Protein AF-D3AL62-F1 (afdb_monomer_lite)

Secondary structure (DSSP, 8-state):
-HHHHHHHHSSSTTSSSS----------------------SSSHHHHHHHHHHHTT-S-EEEEEE--TTT-HHHHHHHHHHHHHSTTTEEEEE--TTTTT-HHHHHHHHHHHHTSTTEEEEEESSB-TTHHHHHHHHHTT-SSSEEEEESB-S-HHHHHHH-SEEE---TTTT--

Structure (mmCIF, N/CA/C/O backbone):
data_AF-D3AL62-F1
#
_entry.id   AF-D3AL62-F1
#
loop_
_atom_site.group_PDB
_atom_site.id
_atom_site.type_symbol
_atom_site.label_atom_id
_atom_site.label_alt_id
_atom_site.label_comp_id
_atom_site.label_asym_id
_atom_site.label_entity_id
_atom_site.label_seq_id
_atom_site.pdbx_PDB_ins_code
_atom_site.Cartn_x
_atom_site.Cartn_y
_atom_site.Cartn_z
_atom_site.occupancy
_atom_site.B_iso_or_equiv
_atom_site.auth_seq_id
_atom_site.auth_comp_id
_atom_site.auth_asym_id
_atom_site.auth_atom_id
_atom_site.pdbx_PDB_model_num
ATOM 1 N N . MET A 1 1 ? 60.708 -13.455 3.543 1.00 56.28 1 MET A N 1
ATOM 2 C CA . MET A 1 1 ? 60.497 -13.769 2.108 1.00 56.28 1 MET A CA 1
ATOM 3 C C . MET A 1 1 ? 59.043 -14.124 1.769 1.00 56.28 1 MET A C 1
ATOM 5 O O . MET A 1 1 ? 58.621 -13.832 0.663 1.00 56.28 1 MET A O 1
ATOM 9 N N . PHE A 1 2 ? 58.235 -14.600 2.726 1.00 58.91 2 PHE A N 1
ATOM 10 C CA . PHE A 1 2 ? 56.802 -14.903 2.539 1.00 58.91 2 PHE A CA 1
ATOM 11 C C . PHE A 1 2 ? 55.892 -13.707 2.170 1.00 58.91 2 PHE A C 1
ATOM 13 O O . PHE A 1 2 ? 54.911 -13.875 1.458 1.00 58.91 2 PHE A O 1
ATOM 20 N N . LYS A 1 3 ? 56.234 -12.476 2.577 1.00 48.09 3 LYS A N 1
ATOM 21 C CA . LYS A 1 3 ? 55.427 -11.275 2.267 1.00 48.09 3 LYS A CA 1
ATOM 22 C C . LYS A 1 3 ? 55.510 -10.814 0.804 1.00 48.09 3 LYS A C 1
ATOM 24 O O . LYS A 1 3 ? 54.618 -10.114 0.347 1.00 48.09 3 LYS A O 1
ATOM 29 N N . LYS A 1 4 ? 56.554 -11.210 0.064 1.00 53.59 4 LYS A N 1
ATOM 30 C CA . LYS A 1 4 ? 56.691 -10.882 -1.368 1.00 53.59 4 LYS A CA 1
ATOM 31 C C . LYS A 1 4 ? 55.979 -11.896 -2.270 1.00 53.59 4 LYS A C 1
ATOM 33 O O . LYS A 1 4 ? 55.551 -11.517 -3.343 1.00 53.59 4 LYS A O 1
ATOM 38 N N . VAL A 1 5 ? 55.779 -13.132 -1.803 1.00 61.22 5 VAL A N 1
ATOM 39 C CA . VAL A 1 5 ? 55.069 -14.195 -2.543 1.00 61.22 5 VAL A CA 1
ATOM 40 C C . VAL A 1 5 ? 53.553 -13.957 -2.554 1.00 61.22 5 VAL A C 1
ATOM 42 O O . VAL A 1 5 ? 52.907 -14.161 -3.575 1.00 61.22 5 VAL A O 1
ATOM 45 N N . ILE A 1 6 ? 52.994 -13.432 -1.458 1.00 61.00 6 ILE A N 1
ATOM 46 C CA . ILE A 1 6 ? 51.557 -13.118 -1.355 1.00 61.00 6 ILE A CA 1
ATOM 47 C C . ILE A 1 6 ? 51.172 -11.938 -2.267 1.00 61.00 6 ILE A C 1
ATOM 49 O O . ILE A 1 6 ? 50.115 -11.958 -2.890 1.00 61.00 6 ILE A O 1
ATOM 53 N N . ALA A 1 7 ? 52.054 -10.943 -2.415 1.00 54.44 7 ALA A N 1
ATOM 54 C CA . ALA A 1 7 ? 51.806 -9.777 -3.265 1.00 54.44 7 ALA A CA 1
ATOM 55 C C . ALA A 1 7 ? 51.895 -10.082 -4.774 1.00 54.44 7 ALA A C 1
ATOM 57 O O . ALA A 1 7 ? 51.263 -9.394 -5.567 1.00 54.44 7 ALA A O 1
ATOM 58 N N . THR A 1 8 ? 52.648 -11.111 -5.183 1.00 59.59 8 THR A N 1
ATOM 59 C CA . THR A 1 8 ? 52.736 -11.535 -6.596 1.00 59.59 8 THR A CA 1
ATOM 60 C C . THR A 1 8 ? 51.643 -12.541 -6.977 1.00 59.59 8 THR A C 1
ATOM 62 O O . THR A 1 8 ? 51.301 -12.652 -8.149 1.00 59.59 8 THR A O 1
ATOM 65 N N . ALA A 1 9 ? 51.055 -13.245 -6.003 1.00 56.09 9 ALA A N 1
ATOM 66 C CA . ALA A 1 9 ? 49.933 -14.156 -6.233 1.00 56.09 9 ALA A CA 1
ATOM 67 C C . AL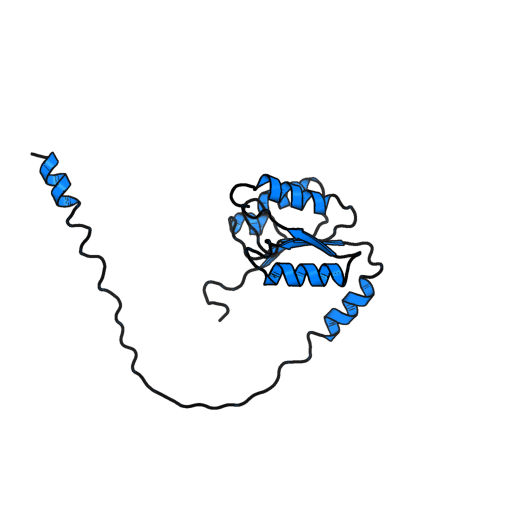A A 1 9 ? 48.590 -13.425 -6.429 1.00 56.09 9 ALA A C 1
ATOM 69 O O . ALA A 1 9 ? 47.719 -13.940 -7.121 1.00 56.09 9 ALA A O 1
ATOM 70 N N . LEU A 1 10 ? 48.425 -12.220 -5.867 1.00 54.16 10 LEU A N 1
ATOM 71 C CA . LEU A 1 10 ? 47.167 -11.463 -5.938 1.00 54.16 10 LEU A CA 1
ATOM 72 C C . LEU A 1 10 ? 47.003 -10.653 -7.240 1.00 54.16 10 LEU A C 1
ATOM 74 O O . LEU A 1 10 ? 45.888 -10.320 -7.622 1.00 54.16 10 LEU A O 1
ATOM 78 N N . THR A 1 11 ? 48.094 -10.363 -7.953 1.00 54.06 11 THR A N 1
ATOM 79 C CA . THR A 1 11 ? 48.068 -9.641 -9.239 1.00 54.06 11 THR A CA 1
ATOM 80 C C . THR A 1 11 ? 47.932 -10.556 -10.458 1.00 54.06 11 THR A C 1
ATOM 82 O O . THR A 1 11 ? 47.619 -10.075 -11.543 1.00 54.06 11 THR A O 1
ATOM 85 N N . LEU A 1 12 ? 48.102 -11.874 -10.297 1.00 51.97 12 LEU A N 1
ATOM 86 C CA . LEU A 1 12 ? 47.965 -12.847 -11.388 1.00 51.97 12 LEU A CA 1
ATOM 87 C C . LEU A 1 12 ? 46.510 -13.304 -11.612 1.00 51.97 12 LEU A C 1
ATOM 89 O O . LEU A 1 12 ? 46.177 -13.808 -12.680 1.00 51.97 12 LEU A O 1
ATOM 93 N N . THR A 1 13 ? 45.615 -13.076 -10.650 1.00 57.44 13 THR A N 1
ATOM 94 C CA . THR A 1 13 ? 44.207 -13.509 -10.718 1.00 57.44 13 THR A CA 1
ATOM 95 C C . THR A 1 13 ? 43.283 -12.519 -11.435 1.00 57.44 13 THR A C 1
ATOM 97 O O . THR A 1 13 ? 42.102 -12.800 -11.602 1.00 57.44 13 THR A O 1
ATOM 100 N N . MET A 1 14 ? 43.797 -11.372 -11.892 1.00 56.22 14 MET A N 1
ATOM 101 C CA . MET A 1 14 ? 42.982 -10.280 -12.446 1.00 56.22 14 MET A CA 1
ATOM 102 C C . MET A 1 14 ? 43.107 -10.103 -13.973 1.00 56.22 14 MET A C 1
ATOM 104 O O . MET A 1 14 ? 42.717 -9.068 -14.500 1.00 56.22 14 MET A O 1
ATOM 108 N N . VAL A 1 15 ? 43.647 -11.097 -14.698 1.00 59.28 15 VAL A N 1
ATOM 109 C CA . VAL A 1 15 ? 43.895 -11.010 -16.161 1.00 59.28 15 VAL A CA 1
ATOM 110 C C . VAL A 1 15 ? 43.265 -12.162 -16.973 1.00 59.28 15 VAL A C 1
ATOM 112 O O . VAL A 1 15 ? 43.394 -12.205 -18.190 1.00 59.28 15 VAL A O 1
ATOM 115 N N . LEU A 1 16 ? 42.506 -13.079 -16.361 1.00 57.00 16 LEU A N 1
ATOM 116 C CA . LEU A 1 16 ? 41.989 -14.283 -17.050 1.00 57.00 16 LEU A CA 1
ATOM 117 C C . LEU A 1 16 ? 40.453 -14.419 -17.064 1.00 57.00 16 LEU A C 1
ATOM 119 O O . LEU A 1 16 ? 39.937 -15.529 -17.131 1.00 57.00 16 LEU A O 1
ATOM 123 N N . GLY A 1 17 ? 39.712 -13.305 -17.020 1.00 58.19 17 GLY A N 1
ATOM 124 C CA . GLY A 1 17 ? 38.245 -13.322 -16.889 1.00 58.19 17 GLY A CA 1
ATOM 125 C C . GLY A 1 17 ? 37.405 -12.769 -18.048 1.00 58.19 17 GLY A C 1
ATOM 126 O O . GLY A 1 17 ? 36.186 -12.795 -17.937 1.00 58.19 17 GLY A O 1
ATOM 127 N N . LEU A 1 18 ? 37.986 -12.247 -19.136 1.00 57.34 18 LEU A N 1
ATOM 128 C CA . LEU A 1 18 ? 37.212 -11.618 -20.223 1.00 57.34 18 LEU A CA 1
ATOM 129 C C . LEU A 1 18 ? 37.659 -12.106 -21.608 1.00 57.34 18 LEU A C 1
ATOM 131 O O . LEU A 1 18 ? 38.399 -11.416 -22.300 1.00 57.34 18 LEU A O 1
ATOM 135 N N . ALA A 1 19 ? 37.202 -13.295 -22.007 1.00 56.31 19 ALA A N 1
ATOM 136 C CA . ALA A 1 19 ? 37.074 -13.703 -23.414 1.00 56.31 19 ALA A CA 1
ATOM 137 C C . ALA A 1 19 ? 36.346 -15.057 -23.516 1.00 56.31 19 ALA A C 1
ATOM 139 O O . ALA A 1 19 ? 36.954 -16.074 -23.840 1.00 56.31 19 ALA A O 1
ATOM 140 N N . ALA A 1 20 ? 35.044 -15.088 -23.223 1.00 41.38 20 ALA A N 1
ATOM 141 C CA . ALA A 1 20 ? 34.194 -16.236 -23.542 1.00 41.38 20 ALA A CA 1
ATOM 142 C C . ALA A 1 20 ? 32.723 -15.806 -23.645 1.00 41.38 20 ALA A C 1
ATOM 144 O O . ALA A 1 20 ? 32.026 -15.753 -22.640 1.00 41.38 20 ALA A O 1
ATOM 145 N N . CYS A 1 21 ? 32.312 -15.427 -24.859 1.00 43.94 21 CYS A N 1
ATOM 146 C CA . CYS A 1 21 ? 30.996 -15.652 -25.482 1.00 43.94 21 CYS A CA 1
ATOM 147 C C . CYS A 1 21 ? 30.879 -14.726 -26.700 1.00 43.94 21 CYS A C 1
ATOM 149 O O . CYS A 1 21 ? 30.334 -13.631 -26.634 1.00 43.94 21 CYS A O 1
ATOM 151 N N . GLY A 1 22 ? 31.443 -15.171 -27.821 1.00 40.28 22 GLY A N 1
ATOM 152 C CA . GLY A 1 22 ? 31.193 -14.605 -29.141 1.00 40.28 22 GLY A CA 1
ATOM 153 C C . GLY A 1 22 ? 30.663 -15.717 -30.032 1.00 40.28 22 GLY A C 1
ATOM 154 O O . GLY A 1 22 ? 31.433 -16.328 -30.767 1.00 40.28 22 GLY A O 1
ATOM 155 N N . SER A 1 23 ? 29.371 -16.020 -29.906 1.00 38.19 23 SER A N 1
ATOM 156 C CA . SER A 1 23 ? 28.679 -16.970 -30.776 1.00 38.19 23 SER A CA 1
ATOM 157 C C . SER A 1 23 ? 28.068 -16.217 -31.951 1.00 38.19 23 SER A C 1
ATOM 159 O O . SER A 1 23 ? 27.302 -15.271 -31.794 1.00 38.19 23 SER A O 1
ATOM 161 N N . THR A 1 24 ? 28.458 -16.660 -33.135 1.00 34.25 24 THR A N 1
ATOM 162 C CA . THR A 1 24 ? 28.022 -16.230 -34.457 1.00 34.25 24 THR A CA 1
ATOM 163 C C . THR A 1 24 ? 26.511 -16.383 -34.649 1.00 34.25 24 THR A C 1
ATOM 165 O O . THR A 1 24 ? 26.002 -17.502 -34.584 1.00 34.25 24 THR A O 1
ATOM 168 N N . VAL A 1 25 ? 25.815 -15.296 -34.987 1.00 30.55 25 VAL A N 1
ATOM 169 C CA . VAL A 1 25 ? 24.484 -15.344 -35.609 1.00 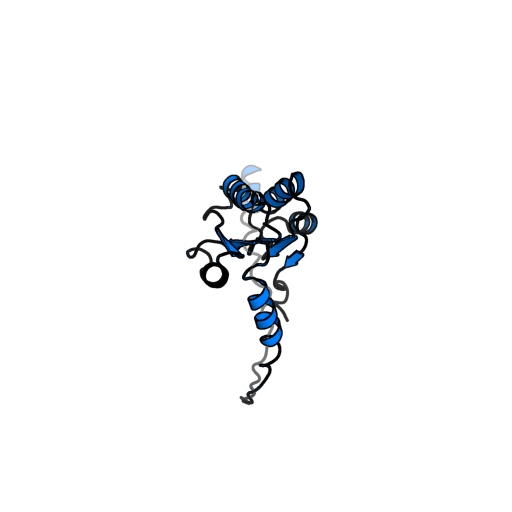30.55 25 VAL A CA 1
ATOM 170 C C . VAL A 1 25 ? 24.566 -14.655 -36.965 1.00 30.55 25 VAL A C 1
ATOM 172 O O . VAL A 1 25 ? 24.926 -13.484 -37.076 1.00 30.55 25 VAL A O 1
ATOM 175 N N . GLY A 1 26 ? 24.299 -15.447 -38.003 1.00 30.78 26 GLY A N 1
ATOM 176 C CA . GLY A 1 26 ? 24.244 -15.011 -39.387 1.00 30.78 26 GLY A CA 1
ATOM 177 C C . GLY A 1 26 ? 23.106 -14.021 -39.611 1.00 30.78 26 GLY A C 1
ATOM 178 O O . GLY A 1 26 ? 21.981 -14.233 -39.169 1.00 30.78 26 GLY A O 1
ATOM 179 N N . SER A 1 27 ? 23.419 -12.945 -40.329 1.00 28.80 27 SER A N 1
ATOM 180 C CA . SER A 1 27 ? 22.432 -12.038 -40.906 1.00 28.80 27 SER A CA 1
ATOM 181 C C . SER A 1 27 ? 21.707 -12.744 -42.049 1.00 28.80 27 SER A C 1
ATOM 183 O O . SER A 1 27 ? 22.273 -12.947 -43.122 1.00 28.80 27 SER A O 1
ATOM 185 N N . GLY A 1 28 ? 20.457 -13.118 -41.801 1.00 29.39 28 GLY A N 1
ATOM 186 C CA . GLY A 1 28 ? 19.454 -13.376 -42.822 1.00 29.39 28 GLY A CA 1
ATOM 187 C C . GLY A 1 28 ? 18.320 -12.373 -42.641 1.00 29.39 28 GLY A C 1
ATOM 188 O O . GLY A 1 28 ? 17.654 -12.373 -41.612 1.00 29.39 28 GLY A O 1
ATOM 189 N N . THR A 1 29 ? 18.132 -11.499 -43.625 1.00 31.47 29 THR A N 1
ATOM 190 C CA . THR A 1 29 ? 16.920 -10.687 -43.809 1.00 31.47 29 THR A CA 1
ATOM 191 C C . THR A 1 29 ? 15.760 -11.597 -44.241 1.00 31.47 29 THR A C 1
ATOM 193 O O . THR A 1 29 ? 15.986 -12.520 -45.026 1.00 31.47 29 THR A O 1
ATOM 196 N N . PRO A 1 30 ? 14.542 -11.378 -43.720 1.00 31.89 30 PRO A N 1
ATOM 197 C CA . PRO A 1 30 ? 13.426 -10.904 -44.555 1.00 31.89 30 PRO A CA 1
ATOM 198 C C . PRO A 1 30 ? 12.658 -9.770 -43.846 1.00 31.89 30 PRO A C 1
ATOM 200 O O . PRO A 1 30 ? 12.473 -9.777 -42.636 1.00 31.89 30 PRO A O 1
ATOM 203 N N . GLU A 1 31 ? 12.466 -8.637 -44.512 1.00 27.38 31 GLU A N 1
ATOM 204 C CA . GLU A 1 31 ? 11.233 -8.249 -45.217 1.00 27.38 31 GLU A CA 1
ATOM 205 C C . GLU A 1 31 ? 9.975 -8.105 -44.346 1.00 27.38 31 GLU A C 1
ATOM 207 O O . GLU A 1 31 ? 9.415 -9.042 -43.786 1.00 27.38 31 GLU A O 1
ATOM 212 N N . THR A 1 32 ? 9.537 -6.848 -44.325 1.00 25.06 32 THR A N 1
ATOM 213 C CA . THR A 1 32 ? 8.240 -6.293 -43.970 1.00 25.06 32 THR A CA 1
ATOM 214 C C . THR A 1 32 ? 7.053 -7.153 -44.402 1.00 25.06 32 THR A C 1
ATOM 216 O O . THR A 1 32 ? 6.895 -7.478 -45.576 1.00 25.06 32 THR A O 1
ATOM 219 N N . THR A 1 33 ? 6.101 -7.358 -43.494 1.00 26.17 33 THR A N 1
ATOM 220 C CA . THR A 1 33 ? 4.686 -7.410 -43.879 1.00 26.17 33 THR A CA 1
ATOM 221 C C . THR A 1 33 ? 3.835 -6.791 -42.778 1.00 26.17 33 THR A C 1
ATOM 223 O O . THR A 1 33 ? 3.733 -7.300 -41.668 1.00 26.17 33 THR A O 1
ATOM 226 N N . THR A 1 34 ? 3.246 -5.645 -43.103 1.00 29.20 34 THR A N 1
ATOM 227 C CA . THR A 1 34 ? 2.130 -5.031 -42.390 1.00 29.20 34 THR A CA 1
ATOM 228 C C . THR A 1 34 ? 0.903 -5.927 -42.516 1.00 29.20 34 THR A C 1
ATOM 230 O O . THR A 1 34 ? 0.519 -6.269 -43.630 1.00 29.20 34 THR A O 1
ATOM 233 N N . THR A 1 35 ? 0.231 -6.232 -41.411 1.00 27.27 35 THR A N 1
ATOM 234 C CA . THR A 1 35 ? -1.236 -6.324 -41.360 1.00 27.27 35 THR A CA 1
ATOM 235 C C . THR A 1 35 ? -1.665 -5.962 -39.946 1.00 27.27 35 THR A C 1
ATOM 237 O O . THR A 1 35 ? -1.166 -6.510 -38.967 1.00 27.27 35 THR A O 1
ATOM 240 N N . ALA A 1 36 ? -2.514 -4.945 -39.876 1.00 30.11 36 ALA A N 1
ATOM 241 C CA . ALA A 1 36 ? -3.119 -4.425 -38.671 1.00 30.11 36 ALA A CA 1
ATOM 242 C C . ALA A 1 36 ? -4.302 -5.296 -38.215 1.00 30.11 36 ALA A C 1
ATOM 244 O O . ALA A 1 36 ? -4.793 -6.139 -38.960 1.00 30.11 36 ALA A O 1
ATOM 245 N N . GLU A 1 37 ? -4.796 -4.924 -37.035 1.00 29.86 37 GLU A N 1
ATOM 246 C CA . GLU A 1 37 ? -6.170 -5.073 -36.550 1.00 29.86 37 GLU A CA 1
ATOM 247 C C . GLU A 1 37 ? -6.550 -6.303 -35.700 1.00 29.86 37 GLU A C 1
ATOM 249 O O . GLU A 1 37 ? -6.754 -7.418 -36.169 1.00 29.86 37 GLU A O 1
ATOM 254 N N . THR A 1 38 ? -6.778 -5.977 -34.421 1.00 25.00 38 THR A N 1
ATOM 255 C CA . THR A 1 38 ? -8.079 -6.104 -33.732 1.00 25.00 38 THR A CA 1
ATOM 256 C C . THR A 1 38 ? -8.094 -7.075 -32.563 1.00 25.00 38 THR A C 1
ATOM 258 O O . THR A 1 38 ? -8.369 -8.260 -32.697 1.00 25.00 38 THR A O 1
ATOM 261 N N . ALA A 1 39 ? -7.902 -6.499 -31.376 1.00 30.23 39 ALA A N 1
ATOM 262 C CA . ALA A 1 39 ? -8.454 -6.989 -30.118 1.00 30.23 39 ALA A CA 1
ATOM 263 C C . ALA A 1 39 ? -8.715 -5.786 -29.192 1.00 30.23 39 ALA A C 1
ATOM 265 O O . ALA A 1 39 ? -8.135 -5.647 -28.121 1.00 30.23 39 ALA A O 1
ATOM 266 N N . LYS A 1 40 ? -9.561 -4.862 -29.655 1.00 42.59 40 LYS A N 1
ATOM 267 C CA . LYS A 1 40 ? -10.333 -3.983 -28.771 1.00 42.59 40 LYS A CA 1
ATOM 268 C C . LYS A 1 40 ? -11.726 -4.607 -28.672 1.00 42.59 40 LYS A C 1
ATOM 270 O O . LYS A 1 40 ? -12.141 -5.279 -29.614 1.00 42.59 40 LYS A O 1
ATOM 275 N N . THR A 1 41 ? -12.400 -4.368 -27.550 1.00 35.97 41 THR A N 1
ATOM 276 C CA . THR A 1 41 ? -13.761 -4.825 -27.210 1.00 35.97 41 THR A CA 1
ATOM 277 C C . THR A 1 41 ? -13.796 -6.112 -26.384 1.00 35.97 41 THR A C 1
ATOM 279 O O . THR A 1 41 ? -14.046 -7.190 -26.910 1.00 35.97 41 THR A O 1
ATOM 282 N N . SER A 1 42 ? -13.540 -5.980 -25.075 1.00 38.31 42 SER A N 1
ATOM 283 C CA . SER A 1 42 ? -14.140 -6.815 -24.004 1.00 38.31 42 SER A CA 1
ATOM 284 C C . SER A 1 42 ? -13.821 -6.306 -22.584 1.00 38.31 42 SER A C 1
ATOM 286 O O . SER A 1 42 ? -14.469 -6.734 -21.639 1.00 38.31 42 SER A O 1
ATOM 288 N N . ALA A 1 43 ? -12.858 -5.390 -22.402 1.00 38.31 43 ALA A N 1
ATOM 289 C CA . ALA A 1 43 ? -12.521 -4.847 -21.074 1.00 38.31 43 ALA A CA 1
ATOM 290 C C . ALA A 1 43 ? -13.455 -3.711 -20.596 1.00 38.31 43 ALA A C 1
ATOM 292 O O . ALA A 1 43 ? -13.555 -3.467 -19.398 1.00 38.31 43 ALA A O 1
ATOM 293 N N . ASP A 1 44 ? -14.154 -3.050 -21.521 1.00 33.75 44 ASP A N 1
ATOM 294 C CA . ASP A 1 44 ? -14.911 -1.813 -21.261 1.00 33.75 44 ASP A CA 1
ATOM 295 C C . ASP A 1 44 ? -16.211 -2.076 -20.473 1.00 33.75 44 ASP A C 1
ATOM 297 O O . ASP A 1 44 ? -16.507 -1.420 -19.479 1.00 33.75 44 ASP A O 1
ATOM 301 N N . GLU A 1 45 ? -16.938 -3.143 -20.824 1.00 33.50 45 GLU A N 1
ATOM 302 C CA . GLU A 1 45 ? -18.256 -3.441 -20.236 1.00 33.50 45 GLU A CA 1
ATOM 303 C C . GLU A 1 45 ? -18.188 -3.929 -18.774 1.00 33.50 45 GLU A C 1
ATOM 305 O O . GLU A 1 45 ? -19.193 -3.924 -18.062 1.00 33.50 45 GLU A O 1
ATOM 310 N N . THR A 1 46 ? -17.012 -4.362 -18.300 1.00 35.50 46 THR A N 1
ATOM 311 C CA . THR A 1 46 ? -16.836 -4.812 -16.904 1.00 35.50 46 THR A CA 1
ATOM 312 C C . THR A 1 46 ? -16.460 -3.657 -15.967 1.00 35.50 46 THR A C 1
ATOM 314 O O . THR A 1 46 ? -16.828 -3.689 -14.789 1.00 35.50 46 THR A O 1
ATOM 317 N N . MET A 1 47 ? -15.786 -2.615 -16.473 1.00 40.16 47 MET A N 1
ATOM 318 C CA . MET A 1 47 ? -15.435 -1.437 -15.668 1.00 40.16 47 MET A CA 1
ATOM 319 C C . MET A 1 47 ? -16.635 -0.501 -15.472 1.00 40.16 47 MET A C 1
ATOM 321 O O . MET A 1 47 ? -16.885 -0.080 -14.345 1.00 40.16 47 MET A O 1
ATOM 325 N N . GLU A 1 48 ? -17.458 -0.285 -16.505 1.00 38.31 48 GLU A N 1
ATOM 326 C CA . GLU A 1 48 ? -18.623 0.619 -16.438 1.00 38.31 48 GLU A CA 1
ATOM 327 C C . GLU A 1 48 ? -19.667 0.166 -15.396 1.00 38.31 48 GLU A C 1
ATOM 329 O O . GLU A 1 48 ? -20.185 0.964 -14.618 1.00 38.31 48 GLU A O 1
ATOM 334 N N . LYS A 1 49 ? -19.896 -1.148 -15.276 1.00 35.06 49 LYS A N 1
ATOM 335 C CA . LYS A 1 49 ? -20.831 -1.719 -14.290 1.00 35.06 49 LYS A CA 1
ATOM 336 C C . LYS A 1 49 ? -20.321 -1.658 -12.840 1.00 35.06 49 LYS A C 1
ATOM 338 O O . LYS A 1 49 ? -21.115 -1.779 -11.908 1.00 35.06 49 LYS A O 1
ATOM 343 N N . THR A 1 50 ? -19.013 -1.501 -12.637 1.00 49.09 50 THR A N 1
ATOM 344 C CA . THR A 1 50 ? -18.413 -1.377 -11.296 1.00 49.09 50 THR A CA 1
ATOM 345 C C . THR A 1 50 ? -18.393 0.084 -10.835 1.00 49.09 50 THR A C 1
ATOM 347 O O . THR A 1 50 ? -18.554 0.347 -9.644 1.00 49.09 50 THR A O 1
ATOM 350 N N . ALA A 1 51 ? -18.293 1.030 -11.774 1.00 50.75 51 ALA A N 1
ATOM 351 C CA . ALA A 1 51 ? -18.280 2.465 -11.507 1.00 50.75 51 ALA A CA 1
ATOM 352 C C . ALA A 1 51 ? -19.608 2.987 -10.920 1.00 50.75 51 ALA A C 1
ATOM 354 O O . ALA A 1 51 ? -19.598 3.692 -9.915 1.00 50.75 51 ALA A O 1
ATOM 355 N N . GLU A 1 52 ? -20.762 2.568 -11.456 1.00 43.75 52 GLU A N 1
ATOM 356 C CA . GLU A 1 52 ? -22.081 2.968 -10.919 1.00 43.75 52 GLU A CA 1
ATOM 357 C C . GLU A 1 52 ? -22.366 2.406 -9.510 1.00 43.75 52 GLU A C 1
ATOM 359 O O . GLU A 1 52 ? -23.205 2.939 -8.784 1.00 43.75 52 GLU A O 1
ATOM 364 N N . ALA A 1 53 ? -21.662 1.349 -9.085 1.00 49.62 53 ALA A N 1
ATOM 365 C CA . ALA A 1 53 ? -21.777 0.801 -7.732 1.00 49.62 53 ALA A CA 1
ATOM 366 C C . ALA A 1 53 ? -20.920 1.557 -6.696 1.00 49.62 53 ALA A C 1
ATOM 368 O O . ALA A 1 53 ? -21.168 1.419 -5.496 1.00 49.62 53 ALA A O 1
ATOM 369 N N . ALA A 1 54 ? -19.937 2.350 -7.140 1.00 52.94 54 ALA A N 1
ATOM 370 C CA . ALA A 1 54 ? -18.979 3.032 -6.272 1.00 52.94 54 ALA A CA 1
ATOM 371 C C . ALA A 1 54 ? -19.579 4.258 -5.552 1.00 52.94 54 ALA A C 1
ATOM 373 O O . ALA A 1 54 ? -19.236 4.511 -4.399 1.00 52.94 54 ALA A O 1
ATOM 374 N N . GLU A 1 55 ? -20.545 4.962 -6.160 1.00 52.06 55 GLU A N 1
ATOM 375 C CA . GLU A 1 55 ? -21.084 6.231 -5.625 1.00 52.06 55 GLU A CA 1
ATOM 376 C C . GLU A 1 55 ? -21.782 6.126 -4.249 1.00 52.06 55 GLU A C 1
ATOM 378 O O . GLU A 1 55 ? -22.070 7.148 -3.636 1.00 52.06 55 GLU A O 1
ATOM 383 N N . ASN A 1 56 ? -22.062 4.928 -3.718 1.00 54.00 56 ASN A N 1
ATOM 384 C CA . ASN A 1 56 ? -22.637 4.745 -2.370 1.00 54.00 56 ASN A CA 1
ATOM 385 C C . ASN A 1 56 ? -22.196 3.433 -1.696 1.00 54.00 56 ASN A C 1
ATOM 387 O O . ASN A 1 56 ? -22.937 2.821 -0.924 1.00 54.00 56 ASN A O 1
ATOM 391 N N . ALA A 1 57 ? -20.996 2.959 -2.015 1.00 61.19 57 ALA A N 1
ATOM 392 C CA . ALA A 1 57 ? -20.647 1.560 -1.799 1.00 61.19 57 ALA A CA 1
ATOM 393 C C . ALA A 1 57 ? -20.367 1.173 -0.331 1.00 61.19 57 ALA A C 1
ATOM 395 O O . ALA A 1 57 ? -20.320 -0.013 -0.000 1.00 61.19 57 ALA A O 1
ATOM 396 N N . GLY A 1 58 ? -20.191 2.159 0.558 1.00 86.19 58 GLY A N 1
ATOM 397 C CA . GLY A 1 58 ? -19.857 1.920 1.967 1.00 86.19 58 GLY A CA 1
ATOM 398 C C . GLY A 1 58 ? -18.511 1.209 2.155 1.00 86.19 58 GLY A C 1
ATOM 399 O O . GLY A 1 58 ? -18.306 0.541 3.166 1.00 86.19 58 GLY A O 1
ATOM 400 N N . TYR A 1 59 ? -17.621 1.302 1.164 1.00 94.19 59 TYR A N 1
ATOM 401 C CA . TYR A 1 59 ? -16.266 0.771 1.216 1.00 94.19 59 TYR A CA 1
ATOM 402 C C . TYR A 1 59 ? -15.272 1.752 0.600 1.00 94.19 59 TYR A C 1
ATOM 404 O O . TYR A 1 59 ? -15.634 2.588 -0.228 1.00 94.19 59 TYR A O 1
ATOM 412 N N . LYS A 1 60 ? -14.003 1.592 0.975 1.00 97.50 60 LYS A N 1
ATOM 413 C CA . LYS A 1 60 ? -12.868 2.328 0.430 1.00 97.50 60 LYS A CA 1
ATOM 414 C C . LYS A 1 60 ? -11.727 1.413 0.010 1.00 97.50 60 LYS A C 1
ATOM 416 O O . LYS A 1 60 ? -11.560 0.309 0.538 1.00 97.50 60 LYS A O 1
ATOM 421 N N . ILE A 1 61 ? -10.937 1.910 -0.932 1.00 98.31 61 ILE A N 1
ATOM 422 C CA . ILE A 1 61 ? -9.731 1.301 -1.475 1.00 98.31 61 ILE A CA 1
ATOM 423 C C . ILE A 1 61 ? -8.590 2.301 -1.303 1.00 98.31 61 ILE A C 1
ATOM 425 O O . ILE A 1 61 ? -8.625 3.405 -1.842 1.00 98.31 61 ILE A O 1
ATOM 429 N N . GLY A 1 62 ? -7.572 1.907 -0.549 1.00 98.62 62 GLY A N 1
ATOM 430 C CA . GLY A 1 62 ? -6.337 2.659 -0.410 1.00 98.62 62 GLY A CA 1
ATOM 431 C C . GLY A 1 62 ? 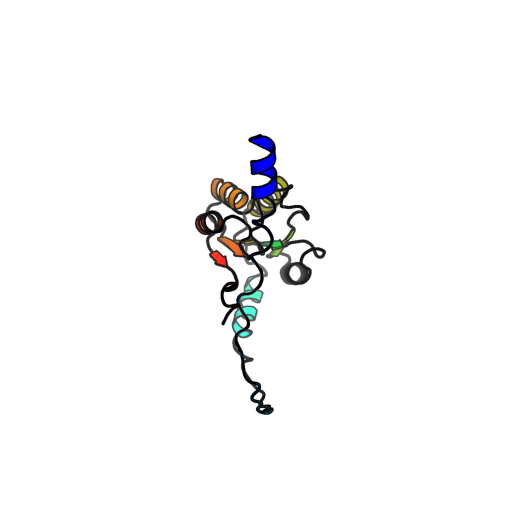-5.378 2.289 -1.531 1.00 98.62 62 GLY A C 1
ATOM 432 O O . GLY A 1 62 ? -5.144 1.106 -1.762 1.00 98.62 62 GLY A O 1
ATOM 433 N N . ILE A 1 63 ? -4.799 3.272 -2.211 1.00 98.69 63 ILE A N 1
ATOM 434 C CA . ILE A 1 63 ? -3.750 3.061 -3.210 1.00 98.69 63 ILE A CA 1
ATOM 435 C C . ILE A 1 63 ? -2.488 3.757 -2.714 1.00 98.69 63 ILE A C 1
ATOM 437 O O . ILE A 1 63 ? -2.485 4.967 -2.492 1.00 98.69 63 ILE A O 1
ATOM 441 N N . MET A 1 64 ? -1.420 2.981 -2.535 1.00 98.50 64 MET A N 1
ATOM 442 C CA . MET A 1 64 ? -0.091 3.473 -2.189 1.00 98.50 64 MET A CA 1
ATOM 443 C C . MET A 1 64 ? 0.817 3.421 -3.414 1.00 98.50 64 MET A C 1
ATOM 445 O O . MET A 1 64 ? 1.102 2.338 -3.936 1.00 98.50 64 MET A O 1
ATOM 449 N N . THR A 1 65 ? 1.276 4.589 -3.864 1.00 98.19 65 THR A N 1
ATOM 450 C CA . THR A 1 65 ? 2.211 4.743 -4.994 1.00 98.19 65 THR A CA 1
ATOM 451 C C . THR A 1 65 ? 3.529 5.349 -4.554 1.00 98.19 65 THR A C 1
ATOM 453 O O . THR A 1 65 ? 3.627 5.938 -3.482 1.00 98.19 65 THR A O 1
ATOM 456 N N . THR A 1 66 ? 4.565 5.265 -5.379 1.00 96.25 66 THR A N 1
ATOM 457 C CA . THR A 1 66 ? 5.706 6.175 -5.231 1.00 96.25 66 THR A CA 1
ATOM 458 C C . THR A 1 66 ? 5.307 7.597 -5.637 1.00 96.25 66 THR A C 1
ATOM 460 O O . THR A 1 66 ? 4.178 7.855 -6.074 1.00 96.25 66 THR A O 1
ATOM 463 N N . THR A 1 67 ? 6.198 8.563 -5.424 1.00 96.56 67 THR A N 1
ATOM 464 C CA . THR A 1 67 ? 5.939 9.944 -5.841 1.00 96.56 67 THR A CA 1
ATOM 465 C C . THR A 1 67 ? 6.126 10.107 -7.349 1.00 96.56 67 THR A C 1
ATOM 467 O O . THR A 1 67 ? 6.816 9.321 -8.000 1.00 96.56 67 THR A O 1
ATOM 470 N N . VAL A 1 68 ? 5.593 11.204 -7.899 1.00 95.88 68 VAL A N 1
ATOM 471 C CA . VAL A 1 68 ? 5.790 11.599 -9.309 1.00 95.88 68 VAL A CA 1
ATOM 472 C C . VAL A 1 68 ? 7.264 11.556 -9.726 1.00 95.88 68 VAL A C 1
ATOM 474 O O . VAL A 1 68 ? 7.583 11.225 -10.863 1.00 95.88 68 VAL A O 1
ATOM 477 N N . SER A 1 69 ? 8.178 11.886 -8.808 1.00 94.12 69 SER A N 1
ATOM 478 C CA . SER A 1 69 ? 9.611 11.949 -9.103 1.00 94.12 69 SER A CA 1
ATOM 479 C C . SER A 1 69 ? 10.268 10.579 -9.302 1.00 94.12 69 SER A C 1
ATOM 481 O O . SER A 1 69 ? 11.358 10.508 -9.870 1.00 94.12 69 SER A O 1
ATOM 483 N N . GLN A 1 70 ? 9.620 9.507 -8.843 1.00 92.94 70 GLN A N 1
ATOM 484 C CA . GLN A 1 70 ? 10.143 8.144 -8.879 1.00 92.94 70 GLN A CA 1
ATOM 485 C C . GLN A 1 70 ? 9.466 7.308 -9.964 1.00 92.94 70 GLN A C 1
ATOM 487 O O . GLN A 1 70 ? 10.159 6.660 -10.749 1.00 92.94 70 GLN A O 1
ATOM 492 N N . ALA A 1 71 ? 8.136 7.362 -10.045 1.00 92.19 71 ALA A N 1
ATOM 493 C CA . ALA A 1 71 ? 7.359 6.731 -11.104 1.00 92.19 71 ALA A CA 1
ATOM 494 C C . ALA A 1 71 ? 6.067 7.523 -11.345 1.00 92.19 71 ALA A C 1
ATOM 496 O O . ALA A 1 71 ? 5.054 7.332 -10.676 1.00 92.19 71 ALA A O 1
ATOM 497 N N . GLU A 1 72 ? 6.104 8.435 -12.319 1.00 95.81 72 GLU A N 1
ATOM 498 C CA . GLU A 1 72 ? 4.966 9.312 -12.619 1.00 95.81 72 GLU A CA 1
ATOM 499 C C . GLU A 1 72 ? 3.707 8.535 -13.016 1.00 95.81 72 GLU A C 1
ATOM 501 O O . GLU A 1 72 ? 2.621 8.881 -12.562 1.00 95.81 72 GLU A O 1
ATOM 506 N N . GLU A 1 73 ? 3.850 7.477 -13.813 1.00 94.81 73 GLU A N 1
ATOM 507 C CA . GLU A 1 73 ? 2.708 6.760 -14.386 1.00 94.81 73 GLU A CA 1
ATOM 508 C C . GLU A 1 73 ? 1.753 6.215 -13.312 1.00 94.81 73 GLU A C 1
ATOM 510 O O . GLU A 1 73 ? 0.564 6.520 -13.326 1.00 94.81 73 GLU A O 1
ATOM 515 N N . GLU A 1 74 ? 2.265 5.466 -12.329 1.00 94.88 74 GLU A N 1
ATOM 516 C CA . GLU A 1 74 ? 1.428 4.904 -11.259 1.00 94.88 74 GLU A CA 1
ATOM 517 C C . GLU A 1 74 ? 0.800 5.992 -10.380 1.00 94.88 74 GLU A C 1
ATOM 519 O O . GLU A 1 74 ? -0.349 5.852 -9.962 1.00 94.88 74 GLU A O 1
ATOM 524 N N . TYR A 1 75 ? 1.520 7.095 -10.140 1.00 98.19 75 TYR A N 1
ATOM 525 C CA . TYR A 1 75 ? 0.999 8.224 -9.377 1.00 98.19 75 TYR A CA 1
ATOM 526 C C . TYR A 1 75 ? -0.165 8.888 -10.112 1.00 98.19 75 TYR A C 1
ATOM 528 O O . TYR A 1 75 ? -1.194 9.151 -9.499 1.00 98.19 75 TYR A O 1
ATOM 536 N N . ARG A 1 76 ? -0.013 9.158 -11.416 1.00 98.00 76 ARG A N 1
ATOM 537 C CA . ARG A 1 76 ? -1.039 9.831 -12.225 1.00 98.00 76 ARG A CA 1
ATOM 538 C C . ARG A 1 76 ? -2.291 8.988 -12.355 1.00 98.00 76 ARG A C 1
ATOM 540 O O . ARG A 1 76 ? -3.378 9.506 -12.147 1.00 98.00 76 ARG A O 1
ATOM 547 N N . VAL A 1 77 ? -2.143 7.688 -12.595 1.00 97.56 77 VAL A N 1
ATOM 548 C CA . VAL A 1 77 ? -3.291 6.775 -12.641 1.00 97.56 77 VAL A CA 1
ATOM 549 C C . VAL A 1 77 ? -4.011 6.733 -11.289 1.00 97.56 77 VAL A C 1
ATOM 551 O O . VAL A 1 77 ? -5.237 6.779 -11.246 1.00 97.56 77 VAL A O 1
ATOM 554 N N . ALA A 1 78 ? -3.284 6.690 -10.168 1.00 97.69 78 ALA A N 1
ATOM 555 C CA . ALA A 1 78 ? -3.904 6.722 -8.843 1.00 97.69 78 ALA A CA 1
ATOM 556 C C . ALA A 1 78 ? -4.574 8.073 -8.521 1.00 97.69 78 ALA A C 1
ATOM 558 O O . ALA A 1 78 ? -5.646 8.087 -7.917 1.00 97.69 78 ALA A O 1
ATOM 559 N N . GLU A 1 79 ? -3.981 9.189 -8.953 1.00 97.81 79 GLU A N 1
ATOM 560 C CA . GLU A 1 79 ? -4.543 10.540 -8.836 1.00 97.81 79 GLU A CA 1
ATOM 561 C C . GLU A 1 79 ? -5.842 10.673 -9.648 1.00 97.81 79 GLU A C 1
ATOM 563 O O . GLU A 1 79 ? -6.842 11.176 -9.137 1.00 97.81 79 GLU A O 1
ATOM 568 N N . GLU A 1 80 ? -5.855 10.170 -10.885 1.00 97.88 80 GLU A N 1
ATOM 569 C CA . GLU A 1 80 ? -7.037 10.135 -11.751 1.00 97.88 80 GLU A CA 1
ATOM 570 C C . GLU A 1 80 ? -8.153 9.273 -11.146 1.00 97.88 80 GLU A C 1
ATOM 572 O O . GLU A 1 80 ? -9.290 9.733 -11.052 1.00 97.88 80 GLU A O 1
ATOM 577 N N . LEU A 1 81 ? -7.833 8.075 -10.642 1.00 97.00 81 LEU A N 1
ATOM 578 C CA . LEU A 1 81 ? -8.802 7.203 -9.967 1.00 97.00 81 LEU A CA 1
ATOM 579 C C . LEU A 1 81 ? -9.367 7.834 -8.689 1.00 97.00 81 LEU A C 1
ATOM 581 O O . LEU A 1 81 ? -10.558 7.706 -8.415 1.00 97.00 81 LEU A O 1
ATOM 585 N N . ALA A 1 82 ? -8.540 8.528 -7.906 1.00 96.75 82 ALA A N 1
ATOM 586 C CA . ALA A 1 82 ? -9.003 9.256 -6.727 1.00 96.75 82 ALA A CA 1
ATOM 587 C C . ALA A 1 82 ? -9.900 10.449 -7.098 1.00 96.75 82 ALA A C 1
ATOM 589 O O . ALA A 1 82 ? -10.821 10.777 -6.353 1.00 96.75 82 ALA A O 1
ATOM 590 N N . ALA A 1 83 ? -9.662 11.092 -8.245 1.00 96.38 83 ALA A N 1
ATOM 591 C CA . ALA A 1 83 ? -10.511 12.169 -8.745 1.00 96.38 83 ALA A CA 1
ATOM 592 C C . ALA A 1 83 ? -11.845 11.655 -9.314 1.00 96.38 83 ALA A C 1
ATOM 594 O O . ALA A 1 83 ? -12.870 12.316 -9.147 1.00 96.38 83 ALA A O 1
ATOM 595 N N . GLU A 1 84 ? -11.836 10.494 -9.972 1.00 96.31 84 GLU A N 1
ATOM 596 C CA . GLU A 1 84 ? -13.032 9.846 -10.522 1.00 96.31 84 GLU A CA 1
ATOM 597 C C . GLU A 1 84 ? -13.905 9.220 -9.422 1.00 96.31 84 GLU A C 1
ATOM 599 O O . GLU A 1 84 ? -15.130 9.312 -9.485 1.00 96.31 84 GLU A O 1
ATOM 604 N N . TYR A 1 85 ? -13.288 8.659 -8.374 1.00 95.69 85 TYR A N 1
ATOM 605 C CA . TYR A 1 85 ? -13.964 7.960 -7.274 1.00 95.69 85 TYR A CA 1
ATOM 606 C C . TYR A 1 85 ? -13.601 8.532 -5.886 1.00 95.69 85 TYR A C 1
ATOM 608 O O . TYR A 1 85 ? -13.087 7.800 -5.037 1.00 95.69 85 TYR A O 1
ATOM 616 N N . PRO A 1 86 ? -13.881 9.815 -5.595 1.00 92.38 86 PRO A N 1
ATOM 617 C CA . PRO A 1 86 ? -13.354 10.516 -4.414 1.00 92.38 86 PRO A CA 1
ATOM 618 C C . PRO A 1 86 ? -13.843 9.978 -3.062 1.00 92.38 86 PRO A C 1
ATOM 620 O O . PRO A 1 86 ? -13.154 10.129 -2.054 1.00 92.38 86 PRO A O 1
ATOM 623 N N . ASP A 1 87 ? -15.013 9.337 -3.023 1.00 92.31 87 ASP A N 1
ATOM 624 C CA . ASP A 1 87 ? -15.563 8.744 -1.797 1.00 92.31 87 ASP A CA 1
ATOM 625 C C . ASP A 1 87 ? -15.104 7.291 -1.576 1.00 92.31 87 ASP A C 1
ATOM 627 O O . ASP A 1 87 ? -15.229 6.757 -0.471 1.00 92.31 87 ASP A O 1
ATOM 631 N N . THR A 1 88 ? -14.553 6.651 -2.613 1.00 95.44 88 THR A N 1
ATOM 632 C CA . THR A 1 88 ? -14.158 5.235 -2.609 1.00 95.44 88 THR A CA 1
ATOM 633 C C . THR A 1 88 ? -12.644 5.054 -2.655 1.00 95.44 88 THR A C 1
ATOM 635 O O . THR A 1 88 ? -12.131 4.125 -2.043 1.00 95.44 88 THR A O 1
ATOM 638 N N . VAL A 1 89 ? -11.901 5.905 -3.358 1.00 97.56 89 VAL A N 1
ATOM 639 C CA . VAL A 1 89 ? -10.459 5.745 -3.572 1.00 97.56 89 VAL A CA 1
ATOM 640 C C . VAL A 1 89 ? -9.688 6.766 -2.747 1.00 97.56 89 VAL A C 1
ATOM 642 O O . VAL A 1 89 ? -9.910 7.969 -2.836 1.00 97.56 89 VAL A O 1
ATOM 645 N N . VAL A 1 90 ? -8.739 6.273 -1.953 1.00 98.25 90 VAL A N 1
ATOM 646 C CA . VAL A 1 90 ? -7.818 7.096 -1.169 1.00 98.25 90 VAL A CA 1
ATOM 647 C C . VAL A 1 90 ? -6.407 6.867 -1.689 1.00 98.25 90 VAL A C 1
ATOM 649 O O . VAL A 1 90 ? -5.827 5.804 -1.481 1.00 98.25 90 VAL A O 1
ATOM 652 N N . HIS A 1 91 ? -5.843 7.869 -2.357 1.00 98.50 91 HIS A N 1
ATOM 653 C CA . HIS A 1 91 ? -4.463 7.833 -2.836 1.00 98.50 91 HIS A CA 1
ATOM 654 C C . HIS A 1 91 ? -3.513 8.448 -1.807 1.00 98.50 91 HIS A C 1
ATOM 656 O O . HIS A 1 91 ? -3.717 9.569 -1.341 1.00 98.50 91 HIS A O 1
ATOM 662 N N . VAL A 1 92 ? -2.460 7.713 -1.456 1.00 98.50 92 VAL A N 1
ATOM 663 C CA . VAL A 1 92 ? -1.329 8.205 -0.660 1.00 98.50 92 VAL A CA 1
ATOM 664 C C . VAL A 1 92 ? -0.019 7.725 -1.283 1.00 98.50 92 VAL A C 1
ATOM 666 O O . VAL A 1 92 ? -0.009 6.826 -2.126 1.00 98.50 92 VAL A O 1
ATOM 669 N N . THR A 1 93 ? 1.106 8.301 -0.865 1.00 98.00 93 THR A N 1
ATOM 670 C CA . THR A 1 93 ? 2.420 7.923 -1.393 1.00 98.00 93 THR A CA 1
ATOM 671 C C . THR A 1 93 ? 3.306 7.258 -0.348 1.00 98.00 93 THR A C 1
ATOM 673 O O . THR A 1 93 ? 3.239 7.576 0.840 1.00 98.00 93 THR A O 1
ATOM 676 N N . PHE A 1 94 ? 4.199 6.381 -0.799 1.00 97.12 94 PHE A N 1
ATOM 677 C CA . PHE A 1 94 ? 5.391 6.003 -0.048 1.00 97.12 94 PHE A CA 1
ATOM 678 C C . PHE A 1 94 ? 6.287 7.234 0.192 1.00 97.12 94 PHE A C 1
ATOM 680 O O . PHE A 1 94 ? 6.230 8.200 -0.578 1.00 97.12 94 PHE A O 1
ATOM 687 N N . PRO A 1 95 ? 7.135 7.223 1.235 1.00 94.81 95 PRO A N 1
ATOM 688 C CA . PRO A 1 95 ? 8.230 8.184 1.339 1.00 94.81 95 PRO A CA 1
ATOM 689 C C . PRO A 1 95 ? 9.226 7.988 0.187 1.00 94.81 95 PRO A C 1
ATOM 691 O O . PRO A 1 95 ? 9.525 6.853 -0.189 1.00 94.81 95 PRO A O 1
ATOM 694 N N . ASP A 1 96 ? 9.811 9.080 -0.315 1.00 93.06 96 ASP A N 1
ATOM 695 C CA . ASP A 1 96 ? 10.810 9.016 -1.395 1.00 93.06 96 ASP A CA 1
ATOM 696 C C . ASP A 1 96 ? 12.002 8.121 -1.021 1.00 93.06 96 ASP A C 1
ATOM 698 O O . ASP A 1 96 ? 12.538 7.398 -1.859 1.00 93.06 96 ASP A O 1
ATOM 702 N N . ASN A 1 97 ? 12.423 8.126 0.247 1.00 92.25 97 ASN A N 1
ATOM 703 C CA . ASN A 1 97 ? 13.519 7.289 0.725 1.00 92.25 97 ASN A CA 1
ATOM 704 C C . ASN A 1 97 ? 13.028 6.129 1.602 1.00 92.25 97 ASN A C 1
ATOM 706 O O . ASN A 1 97 ? 13.499 5.928 2.727 1.00 92.25 97 ASN A O 1
ATOM 710 N N . PHE A 1 98 ? 12.096 5.333 1.070 1.00 89.31 98 PHE A N 1
ATOM 711 C CA . PHE A 1 98 ? 11.519 4.157 1.737 1.00 89.31 98 PHE A CA 1
ATOM 712 C C . PHE A 1 98 ? 12.554 3.171 2.300 1.00 89.31 98 PHE A C 1
ATOM 714 O O . PHE A 1 98 ? 12.299 2.544 3.325 1.00 89.31 98 PHE A O 1
ATOM 721 N N . ALA A 1 99 ? 13.752 3.083 1.712 1.00 88.50 99 ALA A N 1
ATOM 722 C CA . ALA A 1 99 ? 14.834 2.236 2.220 1.00 88.50 99 ALA A CA 1
ATOM 723 C C . ALA A 1 99 ? 15.318 2.648 3.625 1.00 88.50 99 ALA A C 1
ATOM 725 O O . ALA A 1 99 ? 15.840 1.821 4.370 1.00 88.50 99 ALA A O 1
ATOM 726 N N . THR A 1 100 ? 15.155 3.921 3.995 1.00 93.75 100 THR A N 1
ATOM 727 C CA . THR A 1 100 ? 15.520 4.447 5.324 1.00 93.75 100 THR A CA 1
ATOM 728 C C . THR A 1 100 ? 14.323 4.919 6.145 1.00 93.75 100 THR A C 1
ATOM 730 O O . THR A 1 100 ? 14.456 5.158 7.343 1.00 93.75 100 THR A O 1
ATOM 733 N N . GLU A 1 101 ? 13.152 5.024 5.521 1.00 94.38 101 GLU A N 1
ATOM 734 C CA . GLU A 1 101 ? 11.926 5.563 6.111 1.00 94.38 101 GLU A CA 1
ATOM 735 C C . GLU A 1 101 ? 10.835 4.492 6.250 1.00 94.38 101 GLU A C 1
ATOM 737 O O . GLU A 1 101 ? 9.647 4.759 6.076 1.00 94.38 101 GLU A O 1
ATOM 742 N N . MET A 1 102 ? 11.228 3.263 6.595 1.00 95.00 102 MET A N 1
ATOM 743 C CA . MET A 1 102 ? 10.302 2.133 6.742 1.00 95.00 102 MET A CA 1
ATOM 744 C C . MET A 1 102 ? 9.164 2.425 7.735 1.00 95.00 102 MET A C 1
ATOM 746 O O . MET A 1 102 ? 8.022 2.051 7.488 1.00 95.00 102 MET A O 1
ATOM 750 N N . GLU A 1 103 ? 9.434 3.145 8.830 1.00 95.50 103 GLU A N 1
ATOM 751 C CA . GLU A 1 103 ? 8.391 3.541 9.791 1.00 95.50 103 GLU A CA 1
ATOM 752 C C . GLU A 1 103 ? 7.366 4.514 9.183 1.00 95.50 103 GLU A C 1
ATOM 754 O O . GLU A 1 103 ? 6.183 4.470 9.533 1.00 95.50 103 GLU A O 1
ATOM 759 N N . THR A 1 104 ? 7.779 5.357 8.233 1.00 96.38 104 THR A N 1
ATOM 760 C CA . THR A 1 104 ? 6.866 6.227 7.479 1.00 96.38 104 THR A CA 1
ATOM 761 C C . THR A 1 104 ? 5.990 5.396 6.539 1.00 96.38 104 THR A C 1
ATOM 763 O O . THR A 1 104 ? 4.776 5.597 6.511 1.00 96.38 104 THR A O 1
ATOM 766 N N . THR A 1 105 ? 6.557 4.405 5.838 1.00 96.12 105 THR A N 1
ATOM 767 C CA . THR A 1 105 ? 5.784 3.441 5.027 1.00 96.12 105 THR A CA 1
ATOM 768 C C . THR A 1 105 ? 4.732 2.723 5.875 1.00 96.12 105 THR A C 1
ATOM 770 O O . THR A 1 105 ? 3.550 2.712 5.532 1.00 96.12 105 THR A O 1
ATOM 773 N N . ILE A 1 106 ? 5.148 2.182 7.023 1.00 97.00 106 ILE A N 1
ATOM 774 C CA . ILE A 1 106 ? 4.279 1.444 7.943 1.00 97.00 106 ILE A CA 1
ATOM 775 C C . ILE A 1 106 ? 3.155 2.331 8.484 1.00 97.00 106 ILE A C 1
ATOM 777 O O . ILE A 1 106 ? 1.988 1.948 8.445 1.00 97.00 106 ILE A O 1
ATOM 781 N N . SER A 1 107 ? 3.484 3.518 8.996 1.00 97.56 107 SER A N 1
ATOM 782 C CA . SER A 1 107 ? 2.483 4.422 9.577 1.00 97.56 107 SER A CA 1
ATOM 783 C C . SER A 1 107 ? 1.489 4.948 8.541 1.00 97.56 107 SER A C 1
ATOM 785 O O . SER A 1 107 ? 0.303 5.064 8.847 1.00 97.56 107 SER A O 1
ATOM 787 N N . THR A 1 108 ? 1.933 5.185 7.305 1.00 98.06 108 THR A N 1
ATOM 788 C CA . THR A 1 108 ? 1.055 5.573 6.191 1.00 98.06 108 THR A CA 1
ATOM 789 C C . THR A 1 108 ? 0.072 4.454 5.853 1.00 98.06 108 THR A C 1
ATOM 791 O O . THR A 1 108 ? -1.132 4.698 5.793 1.00 98.06 108 THR A O 1
ATOM 794 N N . ALA A 1 109 ? 0.540 3.212 5.731 1.00 98.00 109 ALA A N 1
ATOM 795 C CA . ALA A 1 109 ? -0.340 2.069 5.490 1.00 98.00 109 ALA A CA 1
ATOM 796 C C . ALA A 1 109 ? -1.343 1.847 6.641 1.00 98.00 109 ALA A C 1
ATOM 798 O O . ALA A 1 109 ? -2.532 1.627 6.408 1.00 98.00 109 ALA A O 1
ATOM 799 N N . LEU A 1 110 ? -0.900 1.983 7.897 1.00 98.12 110 LEU A N 1
ATOM 800 C CA . LEU A 1 110 ? -1.784 1.894 9.064 1.00 98.12 110 LEU A CA 1
ATOM 801 C C . LEU A 1 110 ? -2.823 3.020 9.107 1.00 98.12 110 LEU A C 1
ATOM 803 O O . LEU A 1 110 ? -3.941 2.798 9.570 1.00 98.12 110 LEU A O 1
ATOM 807 N N . SER A 1 111 ? -2.487 4.211 8.605 1.00 98.00 111 SER A N 1
ATOM 808 C CA . SER A 1 111 ? -3.448 5.312 8.496 1.00 98.00 111 SER A CA 1
ATOM 809 C C . SER A 1 111 ? -4.602 4.969 7.551 1.00 98.00 111 SER A C 1
ATOM 811 O O . SER A 1 111 ? -5.753 5.231 7.897 1.00 98.00 111 SER A O 1
ATOM 813 N N . LEU A 1 112 ? -4.327 4.283 6.434 1.00 98.06 112 LEU A N 1
ATOM 814 C CA . LEU A 1 112 ? -5.368 3.769 5.538 1.00 98.06 112 LEU A CA 1
ATOM 815 C C . LEU A 1 112 ? -6.221 2.710 6.245 1.00 98.06 112 LEU A C 1
ATOM 817 O O . LEU A 1 112 ? -7.446 2.780 6.220 1.00 98.06 112 LEU A O 1
ATOM 821 N N . ALA A 1 113 ? -5.581 1.758 6.928 1.00 97.81 113 ALA A N 1
ATOM 822 C CA . ALA A 1 113 ? -6.276 0.676 7.629 1.00 97.81 113 ALA A CA 1
ATOM 823 C C . ALA A 1 113 ? -7.117 1.144 8.833 1.00 97.81 113 ALA A C 1
ATOM 825 O O . ALA A 1 113 ? -8.012 0.421 9.283 1.00 97.81 113 ALA A O 1
ATOM 826 N N . SER A 1 114 ? -6.844 2.343 9.358 1.00 97.12 114 SER A N 1
ATOM 827 C CA . SER A 1 114 ? -7.610 2.939 10.458 1.00 97.12 114 SER A CA 1
ATOM 828 C C . SER A 1 114 ? -9.029 3.353 10.059 1.00 97.12 114 SER A C 1
ATOM 830 O O . SER A 1 114 ? -9.890 3.480 10.930 1.00 97.12 114 SER A O 1
ATOM 832 N N . ASP A 1 115 ? -9.289 3.522 8.760 1.00 96.12 115 ASP A N 1
ATOM 833 C CA . ASP A 1 115 ? -10.626 3.795 8.249 1.00 96.12 115 ASP A CA 1
ATOM 834 C C . ASP A 1 115 ? -11.478 2.505 8.298 1.00 96.12 115 ASP A C 1
ATOM 836 O O . ASP A 1 115 ? -11.109 1.495 7.682 1.00 96.12 115 ASP A O 1
ATOM 840 N N . PRO A 1 116 ? -12.609 2.487 9.033 1.00 95.00 116 PRO A N 1
ATOM 841 C CA . PRO A 1 116 ? -13.452 1.295 9.171 1.00 95.00 116 PRO A CA 1
ATOM 842 C C . PRO A 1 116 ? -14.046 0.812 7.838 1.00 95.00 116 PRO A C 1
ATOM 844 O O . PRO A 1 116 ? -14.322 -0.386 7.685 1.00 95.00 116 PRO A O 1
ATOM 847 N N . ASP A 1 117 ? -14.190 1.717 6.869 1.00 96.62 117 ASP A N 1
ATOM 848 C CA . ASP A 1 117 ? -14.729 1.419 5.547 1.00 96.62 117 ASP A CA 1
ATOM 849 C C . ASP A 1 117 ? -13.630 0.954 4.581 1.00 96.62 117 ASP A C 1
ATOM 851 O O . ASP A 1 117 ? -13.937 0.472 3.495 1.00 96.62 117 ASP A O 1
ATOM 855 N N . MET A 1 118 ? -12.348 1.010 4.963 1.00 98.00 118 MET A N 1
ATOM 856 C CA . MET A 1 118 ? -11.256 0.458 4.157 1.00 98.00 118 MET A CA 1
ATOM 857 C C . MET A 1 118 ? -11.432 -1.053 3.987 1.00 98.00 118 MET A C 1
ATOM 859 O O . MET A 1 118 ? -11.451 -1.786 4.979 1.00 98.00 118 MET A O 1
ATOM 863 N N . LYS A 1 119 ? -11.561 -1.526 2.742 1.00 98.06 119 LYS A N 1
ATOM 864 C CA . LYS A 1 119 ? -11.707 -2.956 2.407 1.00 98.06 119 LYS A CA 1
ATOM 865 C C . LYS A 1 119 ? -10.591 -3.498 1.535 1.00 98.06 119 LYS A C 1
ATOM 867 O O . LYS A 1 119 ? -10.427 -4.712 1.483 1.00 98.06 119 LYS A O 1
ATOM 872 N N . ALA A 1 120 ? -9.803 -2.635 0.904 1.00 98.50 120 ALA A N 1
ATOM 873 C CA . ALA A 1 120 ? -8.607 -3.056 0.196 1.00 98.50 120 ALA A CA 1
ATOM 874 C C . ALA A 1 120 ? -7.491 -2.021 0.318 1.00 98.50 120 ALA A C 1
ATOM 876 O O . ALA A 1 120 ? -7.755 -0.821 0.325 1.00 98.50 120 ALA A O 1
ATOM 877 N N . ILE A 1 121 ? -6.247 -2.489 0.375 1.00 98.69 121 ILE A N 1
ATOM 878 C CA . ILE A 1 121 ? -5.059 -1.652 0.222 1.00 98.69 121 ILE A CA 1
ATOM 879 C C . ILE A 1 121 ? -4.213 -2.236 -0.907 1.00 98.69 121 ILE A C 1
ATOM 881 O O . ILE A 1 121 ? -3.842 -3.412 -0.893 1.00 98.69 121 ILE A O 1
ATOM 885 N N . ILE A 1 122 ? -3.929 -1.391 -1.892 1.00 98.56 122 ILE A N 1
ATOM 886 C CA . ILE A 1 122 ? -3.121 -1.691 -3.062 1.00 98.56 122 ILE A CA 1
ATOM 887 C C . ILE A 1 122 ? -1.764 -1.024 -2.878 1.00 98.56 122 ILE A C 1
ATOM 889 O O . ILE A 1 122 ? -1.625 0.191 -3.022 1.00 98.56 122 ILE A O 1
ATOM 893 N N . PHE A 1 123 ? -0.749 -1.825 -2.583 1.00 98.38 123 PHE A N 1
ATOM 894 C CA . PHE A 1 123 ? 0.637 -1.403 -2.701 1.00 98.38 123 PHE A CA 1
ATOM 895 C C . PHE A 1 123 ? 1.044 -1.606 -4.159 1.00 98.38 123 PHE A C 1
ATOM 897 O O . PHE A 1 123 ? 1.156 -2.742 -4.615 1.00 98.38 123 PHE A O 1
ATOM 904 N N . THR A 1 124 ? 1.231 -0.526 -4.918 1.00 96.94 124 THR A N 1
ATOM 905 C CA . THR A 1 124 ? 1.699 -0.629 -6.320 1.00 96.94 124 THR A CA 1
ATOM 906 C C . THR A 1 124 ? 3.084 -1.264 -6.412 1.00 96.94 124 THR A C 1
ATOM 908 O O . THR A 1 124 ? 3.367 -2.013 -7.347 1.00 96.94 124 THR A O 1
ATOM 911 N N . GLN A 1 125 ? 3.905 -1.021 -5.389 1.00 95.25 125 GLN A N 1
ATOM 912 C CA . GLN A 1 125 ? 5.215 -1.615 -5.188 1.00 95.25 125 GLN A CA 1
ATOM 913 C C . GLN A 1 125 ? 5.338 -2.059 -3.735 1.00 95.25 125 GLN A C 1
ATOM 915 O O . GLN A 1 125 ? 4.996 -1.315 -2.815 1.00 95.25 125 GLN A O 1
ATOM 920 N N . SER A 1 126 ? 5.866 -3.255 -3.514 1.00 94.94 126 SER A N 1
ATOM 921 C CA . SER A 1 126 ? 6.100 -3.765 -2.164 1.00 94.94 126 SER A CA 1
ATOM 922 C C . SER A 1 126 ? 7.517 -3.402 -1.758 1.00 94.94 126 SER A C 1
ATOM 924 O O . SER A 1 126 ? 8.414 -4.243 -1.762 1.00 94.94 126 SER A O 1
ATOM 926 N N . VAL A 1 127 ? 7.722 -2.109 -1.497 1.00 94.50 127 VAL A N 1
ATOM 927 C CA . VAL A 1 127 ? 9.000 -1.536 -1.057 1.00 94.50 127 VAL A CA 1
ATOM 928 C C . VAL A 1 127 ? 9.335 -1.961 0.375 1.00 94.50 127 VAL A C 1
ATOM 930 O O . VAL A 1 127 ? 8.482 -2.490 1.093 1.00 94.50 127 VAL A O 1
ATOM 933 N N . SER A 1 128 ? 10.562 -1.688 0.824 1.00 91.25 128 SER A N 1
ATOM 934 C CA . SER A 1 128 ? 11.006 -2.011 2.183 1.00 91.25 128 SER A CA 1
ATOM 935 C C . SER A 1 128 ? 10.020 -1.520 3.248 1.00 91.25 128 SER A C 1
ATOM 937 O O . SER A 1 128 ? 9.690 -0.335 3.323 1.00 91.25 128 SER A O 1
ATOM 939 N N . GLY A 1 129 ? 9.570 -2.449 4.092 1.00 92.19 129 GLY A N 1
ATOM 940 C CA . GLY A 1 129 ? 8.630 -2.174 5.181 1.00 92.19 129 GLY A CA 1
ATOM 941 C C . GLY A 1 129 ? 7.175 -2.495 4.844 1.00 92.19 129 GLY A C 1
ATOM 942 O O . GLY A 1 129 ? 6.344 -2.466 5.748 1.00 92.19 129 GLY A O 1
ATOM 943 N N . THR A 1 130 ? 6.865 -2.861 3.595 1.00 97.25 130 THR A N 1
ATOM 944 C CA . THR A 1 130 ? 5.504 -3.245 3.183 1.00 97.25 130 THR A CA 1
ATOM 945 C C . THR A 1 130 ? 5.027 -4.493 3.920 1.00 97.25 130 THR A C 1
ATOM 947 O O . THR A 1 130 ? 3.941 -4.475 4.488 1.00 97.25 130 THR A O 1
ATOM 950 N N . ALA A 1 131 ? 5.841 -5.551 4.003 1.00 96.88 131 ALA A N 1
ATOM 951 C CA . ALA A 1 131 ? 5.443 -6.769 4.715 1.00 96.88 131 ALA A CA 1
ATOM 952 C C . ALA A 1 131 ? 5.163 -6.507 6.207 1.00 96.88 131 ALA A C 1
ATOM 954 O O . ALA A 1 131 ? 4.114 -6.883 6.720 1.00 96.88 131 ALA A O 1
ATOM 955 N N . ALA A 1 132 ? 6.041 -5.753 6.877 1.00 96.50 132 ALA A N 1
ATOM 956 C CA . ALA A 1 132 ? 5.840 -5.363 8.274 1.00 96.50 132 ALA A CA 1
ATOM 957 C C . ALA A 1 132 ? 4.604 -4.465 8.471 1.00 96.50 132 ALA A C 1
ATOM 959 O O . ALA A 1 132 ? 3.960 -4.511 9.520 1.00 96.50 132 ALA A O 1
ATOM 960 N N . ALA A 1 133 ? 4.270 -3.633 7.481 1.00 97.81 133 ALA A N 1
ATOM 961 C CA . ALA A 1 133 ? 3.040 -2.854 7.492 1.00 97.81 133 ALA A CA 1
ATOM 962 C C . ALA A 1 133 ? 1.812 -3.767 7.409 1.00 97.81 133 ALA A C 1
ATOM 964 O O . ALA A 1 133 ? 0.878 -3.589 8.187 1.00 97.81 133 ALA A O 1
ATOM 965 N N . ILE A 1 134 ? 1.838 -4.763 6.518 1.00 98.31 134 ILE A N 1
ATOM 966 C CA . ILE A 1 134 ? 0.763 -5.747 6.363 1.00 98.31 134 ILE A CA 1
ATOM 967 C C . ILE A 1 134 ? 0.566 -6.539 7.657 1.00 98.31 134 ILE A C 1
ATOM 969 O O . ILE A 1 134 ? -0.562 -6.621 8.134 1.00 98.31 134 ILE A O 1
ATOM 973 N N . ASP A 1 135 ? 1.639 -7.036 8.276 1.00 97.81 135 ASP A N 1
ATOM 974 C CA . ASP A 1 135 ? 1.555 -7.757 9.552 1.00 97.81 135 ASP A CA 1
ATOM 975 C C . ASP A 1 135 ? 0.854 -6.914 10.627 1.00 97.81 135 ASP A C 1
ATOM 977 O O . ASP A 1 135 ? -0.108 -7.364 11.250 1.00 97.81 135 ASP A O 1
ATOM 981 N N . LYS A 1 136 ? 1.260 -5.646 10.784 1.00 97.94 136 LYS A N 1
ATOM 982 C CA . LYS A 1 136 ? 0.626 -4.723 11.740 1.00 97.94 136 LYS A CA 1
ATOM 983 C C . LYS A 1 136 ? -0.827 -4.400 11.387 1.00 97.94 136 LYS A C 1
ATOM 985 O O . LYS A 1 136 ? -1.633 -4.197 12.289 1.00 97.94 136 LYS A O 1
ATOM 990 N N . ILE A 1 137 ? -1.182 -4.339 10.102 1.00 98.38 137 ILE A N 1
ATOM 991 C CA . ILE A 1 137 ? -2.581 -4.189 9.678 1.00 98.38 137 ILE A CA 1
ATOM 992 C C . ILE A 1 137 ? -3.379 -5.415 10.127 1.00 98.38 137 ILE A C 1
ATOM 994 O O . ILE A 1 137 ? -4.426 -5.255 10.749 1.00 98.38 137 ILE A O 1
ATOM 998 N N . ARG A 1 138 ? -2.868 -6.629 9.892 1.00 98.00 138 ARG A N 1
ATOM 999 C CA . ARG A 1 138 ? -3.541 -7.887 10.253 1.00 98.00 138 ARG A CA 1
ATOM 1000 C C . ARG A 1 138 ? -3.733 -8.070 11.757 1.00 98.00 138 ARG A C 1
ATOM 1002 O O . ARG A 1 138 ? -4.682 -8.739 12.153 1.00 98.00 138 ARG A O 1
ATOM 1009 N N . GLU A 1 139 ? -2.902 -7.452 12.596 1.00 96.75 139 GLU A N 1
ATOM 1010 C CA . GLU A 1 139 ? -3.108 -7.439 14.053 1.00 96.75 139 GLU A CA 1
ATOM 1011 C C . GLU A 1 139 ? -4.437 -6.782 14.467 1.00 96.75 139 GLU A C 1
ATOM 1013 O O . GLU A 1 139 ? -4.990 -7.121 15.514 1.00 96.75 139 GLU A O 1
ATOM 1018 N N . VAL A 1 140 ? -4.948 -5.839 13.666 1.00 95.06 140 VAL A N 1
ATOM 1019 C CA . VAL A 1 140 ? -6.139 -5.036 13.999 1.00 95.06 140 VAL A CA 1
ATOM 1020 C C . VAL A 1 140 ? -7.285 -5.167 12.994 1.00 95.06 140 VAL A C 1
ATOM 1022 O O . VAL A 1 140 ? -8.435 -4.907 13.346 1.00 95.06 140 VAL A O 1
ATOM 1025 N N . ARG A 1 141 ? -6.983 -5.539 11.749 1.00 96.88 141 ARG A N 1
ATOM 1026 C CA . ARG A 1 141 ? -7.895 -5.595 10.603 1.00 96.88 141 A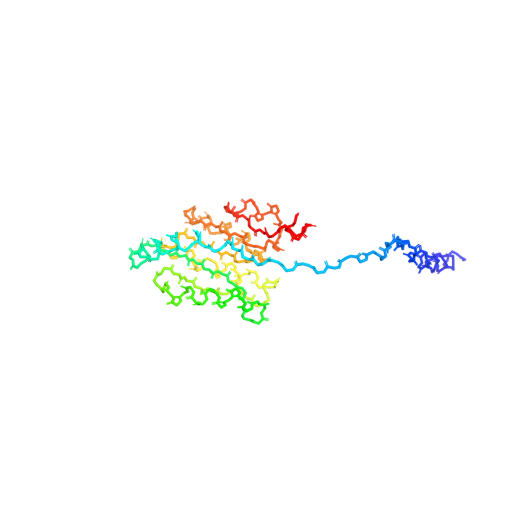RG A CA 1
ATOM 1027 C C . ARG A 1 141 ? -7.523 -6.786 9.718 1.00 96.88 141 ARG A C 1
ATOM 1029 O O . ARG A 1 141 ? -6.702 -6.680 8.809 1.00 96.88 141 ARG A O 1
ATOM 1036 N N . ASP A 1 142 ? -8.137 -7.932 9.982 1.00 95.88 142 ASP A N 1
ATOM 1037 C CA . ASP A 1 142 ? -7.997 -9.135 9.157 1.00 95.88 142 ASP A CA 1
ATOM 1038 C C . ASP A 1 142 ? -8.906 -9.118 7.913 1.00 95.88 142 ASP A C 1
ATOM 1040 O O . ASP A 1 142 ? -8.689 -9.905 6.996 1.00 95.88 142 ASP A O 1
ATOM 1044 N N . ASP A 1 143 ? -9.862 -8.188 7.836 1.00 97.25 143 ASP A N 1
ATOM 1045 C CA . ASP A 1 143 ? -10.855 -8.060 6.761 1.00 97.25 143 ASP A CA 1
ATOM 1046 C C . ASP A 1 143 ? -10.389 -7.255 5.535 1.00 97.25 143 ASP A C 1
ATOM 1048 O O . ASP A 1 143 ? -11.096 -7.223 4.529 1.00 97.25 143 ASP A O 1
ATOM 1052 N N . ILE A 1 144 ? -9.237 -6.581 5.605 1.00 98.50 144 ILE A N 1
ATOM 1053 C CA . ILE A 1 144 ? -8.714 -5.773 4.493 1.00 98.50 144 ILE A CA 1
ATOM 1054 C C . ILE A 1 144 ? -8.035 -6.689 3.474 1.00 98.50 144 ILE A C 1
ATOM 1056 O O . ILE A 1 144 ? -7.108 -7.418 3.811 1.00 98.50 144 ILE A O 1
ATOM 1060 N N . PHE A 1 145 ? -8.454 -6.623 2.214 1.00 98.50 145 PHE A N 1
ATOM 1061 C CA . PHE A 1 145 ? -7.767 -7.292 1.115 1.00 98.50 145 PHE A CA 1
ATOM 1062 C C . PHE A 1 145 ? -6.454 -6.574 0.765 1.00 98.50 145 PHE A C 1
ATOM 1064 O O . PHE A 1 145 ? -6.431 -5.355 0.592 1.00 98.50 145 PHE A O 1
ATOM 1071 N N . ILE A 1 146 ? -5.361 -7.318 0.634 1.00 98.56 146 ILE A N 1
ATOM 1072 C CA . ILE A 1 146 ? -4.020 -6.784 0.404 1.00 98.56 146 ILE A CA 1
ATOM 1073 C C . ILE A 1 146 ? -3.488 -7.240 -0.953 1.00 98.56 146 ILE A C 1
ATOM 1075 O O . ILE A 1 146 ? -3.206 -8.420 -1.169 1.00 98.56 146 ILE A O 1
ATOM 1079 N N . TRP A 1 147 ? -3.270 -6.266 -1.835 1.00 98.31 147 TRP A N 1
ATOM 1080 C CA . TRP A 1 147 ? -2.546 -6.447 -3.089 1.00 98.31 147 TRP A CA 1
ATOM 1081 C C . TRP A 1 147 ? -1.133 -5.877 -2.966 1.00 98.31 147 TRP A C 1
ATOM 1083 O O . TRP A 1 147 ? -0.954 -4.705 -2.634 1.00 98.31 147 TRP A O 1
ATOM 1093 N N . ALA A 1 148 ? -0.142 -6.693 -3.301 1.00 97.75 148 ALA A N 1
ATOM 1094 C CA . ALA A 1 148 ? 1.277 -6.377 -3.284 1.00 97.75 148 ALA A CA 1
ATOM 1095 C C . ALA A 1 148 ? 1.847 -6.452 -4.711 1.00 97.75 148 ALA A C 1
ATOM 1097 O O . ALA A 1 148 ? 2.159 -7.523 -5.230 1.00 97.75 148 ALA A O 1
ATOM 1098 N N . GLY A 1 149 ? 1.949 -5.303 -5.374 1.00 95.69 149 GLY A N 1
ATOM 1099 C CA . GLY A 1 149 ? 2.584 -5.167 -6.682 1.00 95.69 149 GLY A CA 1
ATOM 1100 C C . GLY A 1 149 ? 4.105 -5.100 -6.570 1.00 95.69 149 GLY A C 1
ATOM 1101 O O . GLY A 1 149 ? 4.627 -4.811 -5.492 1.00 95.69 149 GLY A O 1
ATOM 1102 N N . LEU A 1 150 ? 4.796 -5.389 -7.679 1.00 93.62 150 LEU A N 1
ATOM 1103 C CA . LEU A 1 150 ? 6.246 -5.255 -7.876 1.00 93.62 150 LEU A CA 1
ATOM 1104 C C . LEU A 1 150 ? 7.039 -5.542 -6.583 1.00 93.62 150 LEU A C 1
ATOM 1106 O O . LEU A 1 150 ? 7.475 -4.606 -5.904 1.00 93.62 150 LEU A O 1
ATOM 1110 N N . PRO A 1 151 ? 7.163 -6.817 -6.177 1.00 92.19 151 PRO A N 1
ATOM 1111 C CA . PRO A 1 151 ? 7.815 -7.167 -4.929 1.00 92.19 151 PRO A CA 1
ATOM 1112 C C . PRO A 1 151 ? 9.296 -6.769 -4.977 1.00 92.19 151 PRO A C 1
ATOM 1114 O O . PRO A 1 151 ? 10.071 -7.298 -5.774 1.00 92.19 151 PRO A O 1
ATOM 1117 N N . MET A 1 152 ? 9.658 -5.777 -4.158 1.00 90.38 152 MET A N 1
ATOM 1118 C CA . MET A 1 152 ? 11.025 -5.266 -3.993 1.00 90.38 152 MET A CA 1
ATOM 1119 C C . MET A 1 152 ? 11.604 -5.595 -2.611 1.00 90.38 152 MET A C 1
ATOM 1121 O O . MET A 1 152 ? 12.820 -5.536 -2.423 1.00 90.38 152 MET A O 1
ATOM 1125 N N . ASP A 1 153 ? 10.740 -5.913 -1.647 1.00 83.88 153 ASP A N 1
ATOM 1126 C CA . ASP A 1 153 ? 11.089 -6.582 -0.394 1.00 83.88 153 ASP A CA 1
ATOM 1127 C C . ASP A 1 153 ? 11.401 -8.075 -0.641 1.00 83.88 153 ASP A C 1
ATOM 1129 O O . ASP A 1 153 ? 11.399 -8.549 -1.781 1.00 83.88 153 ASP A O 1
ATOM 1133 N N . ASP A 1 154 ? 11.677 -8.837 0.418 1.00 90.00 154 ASP A N 1
ATOM 1134 C CA . ASP A 1 154 ? 11.865 -10.285 0.293 1.00 90.00 154 ASP A CA 1
ATOM 1135 C C . ASP A 1 154 ? 10.600 -10.972 -0.265 1.00 90.00 154 ASP A C 1
ATOM 1137 O O . ASP A 1 154 ? 9.504 -10.861 0.294 1.00 90.00 154 ASP A O 1
ATOM 1141 N N . ASN A 1 155 ? 10.764 -11.687 -1.384 1.00 88.56 155 ASN A N 1
ATOM 1142 C CA . ASN A 1 155 ? 9.662 -12.297 -2.131 1.00 88.56 155 ASN A CA 1
ATOM 1143 C C . ASN A 1 155 ? 8.894 -13.347 -1.319 1.00 88.56 155 ASN A C 1
ATOM 1145 O O . ASN A 1 155 ? 7.671 -13.428 -1.432 1.00 88.56 155 ASN A O 1
ATOM 1149 N N . ASP A 1 156 ? 9.588 -14.153 -0.513 1.00 92.12 156 ASP A N 1
ATOM 1150 C CA . ASP A 1 156 ? 8.938 -15.199 0.278 1.00 92.12 156 ASP A CA 1
ATOM 1151 C C . ASP A 1 156 ? 8.174 -14.578 1.447 1.00 92.12 156 ASP A C 1
ATOM 1153 O O . ASP A 1 156 ? 7.098 -15.058 1.812 1.00 92.12 156 ASP A O 1
ATOM 1157 N N . VAL A 1 157 ? 8.709 -13.499 2.023 1.00 95.44 157 VAL A N 1
ATOM 1158 C CA . VAL A 1 157 ? 8.060 -12.749 3.102 1.00 95.44 157 VAL A CA 1
ATOM 1159 C C . VAL A 1 157 ? 6.801 -12.044 2.593 1.00 95.44 157 VAL A C 1
ATOM 1161 O O . VAL A 1 157 ? 5.735 -12.206 3.186 1.00 95.44 157 VAL A O 1
ATOM 1164 N N . ILE A 1 158 ? 6.873 -11.309 1.478 1.00 96.00 158 ILE A N 1
ATOM 1165 C CA . ILE A 1 158 ? 5.697 -10.6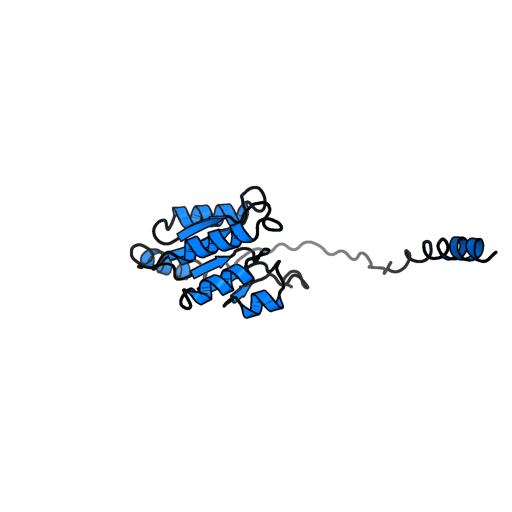01 0.950 1.00 96.00 158 ILE A CA 1
ATOM 1166 C C . ILE A 1 158 ? 4.609 -11.570 0.471 1.00 96.00 158 ILE A C 1
ATOM 1168 O O . ILE A 1 158 ? 3.429 -11.314 0.701 1.00 96.00 158 ILE A O 1
ATOM 1172 N N . ALA A 1 159 ? 4.988 -12.713 -0.115 1.00 94.56 159 ALA A N 1
ATOM 1173 C CA . ALA A 1 159 ? 4.047 -13.751 -0.540 1.00 94.56 159 ALA A CA 1
ATOM 1174 C C . ALA A 1 159 ? 3.315 -14.430 0.622 1.00 94.56 159 ALA A C 1
ATOM 1176 O O . ALA A 1 159 ? 2.219 -14.950 0.429 1.00 94.56 159 ALA A O 1
ATOM 1177 N N . GLN A 1 160 ? 3.903 -14.434 1.819 1.00 96.00 160 GLN A N 1
ATOM 1178 C CA . GLN A 1 160 ? 3.239 -14.924 3.026 1.00 96.00 160 GLN A CA 1
ATOM 1179 C C . GLN A 1 160 ? 2.327 -13.870 3.664 1.00 96.00 160 GLN A C 1
ATOM 1181 O O . GLN A 1 160 ? 1.343 -14.239 4.302 1.00 96.00 160 GLN A O 1
ATOM 1186 N N . ALA A 1 161 ? 2.654 -12.584 3.513 1.00 96.06 161 ALA A N 1
ATOM 1187 C CA . ALA A 1 161 ? 1.923 -11.489 4.146 1.00 96.06 161 ALA A CA 1
ATOM 1188 C C . ALA A 1 161 ? 0.702 -11.019 3.329 1.00 96.06 161 ALA A C 1
ATOM 1190 O O . ALA A 1 161 ? -0.362 -10.757 3.896 1.00 96.06 161 ALA A O 1
ATOM 1191 N N . ALA A 1 162 ? 0.848 -10.877 2.007 1.00 97.69 162 ALA A N 1
ATOM 1192 C CA . ALA A 1 162 ? -0.182 -10.333 1.119 1.00 97.69 162 ALA A CA 1
ATOM 1193 C C . ALA A 1 162 ? -1.167 -11.403 0.615 1.00 97.69 162 ALA A C 1
ATOM 1195 O O . ALA A 1 162 ? -0.815 -12.573 0.490 1.00 97.69 162 ALA A O 1
ATOM 1196 N N . ASP A 1 163 ? -2.389 -10.992 0.255 1.00 98.31 163 ASP A N 1
ATOM 1197 C CA . ASP A 1 163 ? -3.379 -11.906 -0.341 1.00 98.31 163 ASP A CA 1
ATOM 1198 C C . ASP A 1 163 ? -3.060 -12.197 -1.811 1.00 98.31 163 ASP A C 1
ATOM 1200 O O . ASP A 1 163 ? -3.249 -13.311 -2.301 1.00 98.31 163 ASP A O 1
ATOM 1204 N N . VAL A 1 164 ? -2.571 -11.181 -2.526 1.00 97.56 164 VAL A N 1
ATOM 1205 C CA . VAL A 1 164 ? -2.097 -11.292 -3.906 1.00 97.56 164 VAL A CA 1
ATOM 1206 C C . VAL A 1 164 ? -0.748 -10.608 -4.022 1.00 97.56 164 VAL A C 1
ATOM 1208 O O . VAL A 1 164 ? -0.620 -9.432 -3.690 1.00 97.56 164 VAL A O 1
ATOM 1211 N N . VAL A 1 165 ? 0.232 -11.327 -4.568 1.00 96.06 165 VAL A N 1
ATOM 1212 C CA . VAL A 1 165 ? 1.484 -10.743 -5.052 1.00 96.06 165 VAL A CA 1
ATOM 1213 C C . VAL A 1 165 ? 1.458 -10.745 -6.571 1.00 96.06 165 VAL A C 1
ATOM 1215 O O . VAL A 1 165 ? 1.270 -11.789 -7.196 1.00 96.06 165 VAL A O 1
ATOM 1218 N N . PHE A 1 166 ? 1.644 -9.573 -7.165 1.00 93.06 166 PHE A N 1
ATOM 1219 C CA . PHE A 1 166 ? 1.609 -9.391 -8.606 1.00 93.06 166 PHE A CA 1
ATOM 1220 C C . PHE A 1 166 ? 2.925 -8.809 -9.10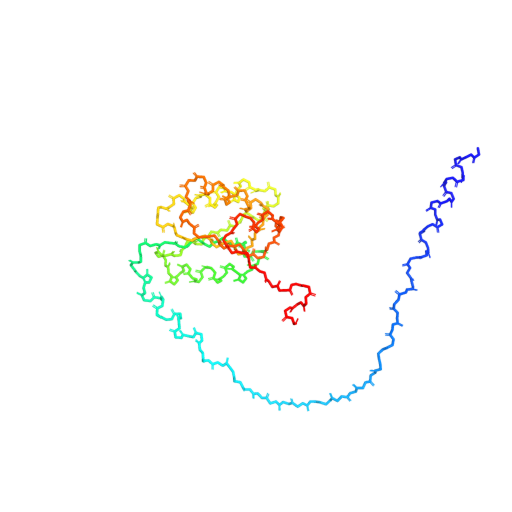7 1.00 93.06 166 PHE A C 1
ATOM 1222 O O . PHE A 1 166 ? 3.380 -7.757 -8.660 1.00 93.06 166 PHE A O 1
ATOM 1229 N N . ASN A 1 167 ? 3.518 -9.477 -10.088 1.00 90.31 167 ASN A N 1
ATOM 1230 C CA . ASN A 1 167 ? 4.648 -8.951 -10.828 1.00 90.31 167 ASN A CA 1
ATOM 1231 C C . ASN A 1 167 ? 4.555 -9.383 -12.289 1.00 90.31 167 ASN A C 1
ATOM 1233 O O . ASN A 1 167 ? 3.935 -10.393 -12.622 1.00 90.31 167 ASN A O 1
ATOM 1237 N N . THR A 1 168 ? 5.225 -8.631 -13.149 1.00 86.56 168 THR A N 1
ATOM 1238 C CA . THR A 1 168 ? 5.561 -9.106 -14.490 1.00 86.56 168 THR A CA 1
ATOM 1239 C C . THR A 1 168 ? 6.512 -10.299 -14.399 1.00 86.56 168 THR A C 1
ATOM 1241 O O . THR A 1 168 ? 7.313 -10.391 -13.463 1.00 86.56 168 THR A O 1
ATOM 1244 N N . ASP A 1 169 ? 6.444 -11.217 -15.368 1.00 84.75 169 ASP A N 1
ATOM 1245 C CA . ASP A 1 169 ? 7.466 -12.255 -15.497 1.00 84.75 169 ASP A CA 1
ATOM 1246 C C . ASP A 1 169 ? 8.777 -11.605 -15.944 1.00 84.75 169 ASP A C 1
ATOM 1248 O O . ASP A 1 169 ? 9.062 -11.447 -17.129 1.00 84.75 169 ASP A O 1
ATOM 1252 N N . PHE A 1 170 ? 9.569 -11.186 -14.963 1.00 78.69 170 PHE A N 1
ATOM 1253 C CA . PHE A 1 170 ? 10.827 -10.497 -15.200 1.00 78.69 170 PHE A CA 1
ATOM 1254 C C . PHE A 1 170 ? 11.883 -11.419 -15.822 1.00 78.69 170 PHE A C 1
ATOM 1256 O O . PHE A 1 170 ? 12.790 -10.943 -16.501 1.00 78.69 170 PHE A O 1
ATOM 1263 N N . ALA A 1 171 ? 11.781 -12.734 -15.599 1.00 82.81 171 ALA A N 1
ATOM 1264 C CA . ALA A 1 171 ? 12.749 -13.700 -16.107 1.00 82.81 171 ALA A CA 1
ATOM 1265 C C . ALA A 1 171 ? 12.625 -13.872 -17.625 1.00 82.81 171 ALA A C 1
ATOM 1267 O O . ALA A 1 171 ? 13.634 -14.030 -18.313 1.00 82.81 171 ALA A O 1
ATOM 1268 N N . THR A 1 172 ? 11.399 -13.812 -18.140 1.00 88.69 172 THR A N 1
ATOM 1269 C CA . THR A 1 172 ? 11.117 -13.923 -19.576 1.00 88.69 172 THR A CA 1
ATOM 1270 C C . THR A 1 172 ? 10.768 -12.586 -20.224 1.00 88.69 172 THR A C 1
ATOM 1272 O O . THR A 1 172 ? 10.654 -12.523 -21.438 1.00 88.69 172 THR A O 1
ATOM 1275 N N . ALA A 1 173 ? 10.629 -11.503 -19.454 1.00 81.81 173 ALA A N 1
ATOM 1276 C CA . ALA A 1 173 ? 10.032 -10.241 -19.902 1.00 81.81 173 ALA A CA 1
ATOM 1277 C C . ALA A 1 173 ? 8.584 -10.399 -20.417 1.00 81.81 173 ALA A C 1
ATOM 1279 O O . ALA A 1 173 ? 8.134 -9.631 -21.269 1.00 81.81 173 ALA A O 1
ATOM 1280 N N . GLY A 1 174 ? 7.853 -11.383 -19.884 1.00 74.62 174 GLY A N 1
ATOM 1281 C CA . GLY A 1 174 ? 6.456 -11.645 -20.221 1.00 74.62 174 GLY A CA 1
ATOM 1282 C C . GLY A 1 174 ? 6.235 -12.423 -21.521 1.00 74.62 174 GLY A C 1
ATOM 1283 O O . GLY A 1 174 ? 5.152 -12.290 -22.095 1.00 74.62 174 GLY A O 1
ATOM 1284 N N . VAL A 1 175 ? 7.227 -13.200 -21.990 1.00 64.12 175 VAL A N 1
ATOM 1285 C CA . VAL A 1 175 ? 7.124 -14.054 -23.197 1.00 64.12 175 VAL A CA 1
ATOM 1286 C C . VAL A 1 175 ? 7.129 -15.552 -22.916 1.00 64.12 175 VAL A C 1
ATOM 1288 O O . VAL A 1 175 ? 7.789 -15.995 -21.953 1.00 64.12 175 VAL A O 1
#

pLDDT: mean 78.12, std 25.26, range [25.0, 98.69]

InterPro domains:
  IPR024258 Protein of unknown function DUF3798 [PF12683] (59-174)

Radius of gyration: 24.7 Å; chains: 1; bounding box: 83×29×59 Å

Foldseek 3Di:
DVVVVVVVVVVVVPPPDDDDDDDDDDDDDDDDDDDDDDDDDDPPVVVVVVLVCLPPVLAAEEEEEADCVPPVPSQVVLVVVCVSRVPHYHYDYDDNPCVPVLVSVLVVLVVLLPPPRYQEYAYQACGPNNLVSLVVSCVPPVRHAYEHEHYPDDPVSCVVRHPYYDYAPPVVNND

Organism: NCBI:txid566550

Sequence (175 aa):
MFKKVIATALTLTMVLGLAACGSTVGSGTPETTTTAETAKTSADETMEKTAEAAENAGYKIGIMTTTVSQAEEEYRVAEELAAEYPDTVVHVTFPDNFATEMETTISTALSLASDPDMKAIIFTQSVSGTAAAIDKIREVRDDIFIWAGLPMDDNDVIAQAADVVFNTDFATAGV